Protein AF-A0A7V9TUT4-F1 (afdb_monomer_lite)

Secondary structure (DSSP, 8-state):
-----HHHHHHHHHHH---GGG--S------------------HHHHHHHHHHHHHTTS-HHHHHHHHHHHHTSPP-HHHHHHHHHHHHHHHHHHHHHHHH--

Sequence (103 aa):
MAKKTQAELADYYNETQDLSRFGEENAVPVTVKRSVTLSVRFSDEEIAELRARSEEAGVKVTSFIRAAALEATSPVDRVALGELARDLEQRAHLVTEFVTRGA

Radius of gyration: 31.72 Å; chains: 1; bounding box: 76×35×84 Å

Foldseek 3Di:
DDDDDPVSVVVVCVVPDDCVVVPPPDDDDDPDDPDDDDDDDDDPVRVVVLCVVCVVVVHDSVVSVVVVVVVVPDDPPVVVVVVVVVVVVVVVVVVVVVVVVVD

Structure (mmCIF, N/CA/C/O backbone):
data_AF-A0A7V9TUT4-F1
#
_entry.id   AF-A0A7V9TUT4-F1
#
loop_
_atom_site.group_PDB
_atom_site.id
_atom_site.type_symbol
_atom_site.label_atom_id
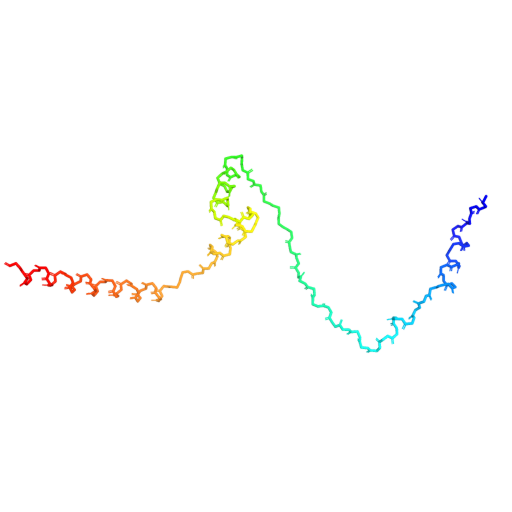_atom_site.label_alt_id
_atom_site.label_comp_id
_atom_site.label_asym_id
_atom_site.label_entity_id
_atom_site.label_seq_id
_atom_site.pdbx_PDB_ins_code
_atom_site.Cartn_x
_atom_site.Cartn_y
_atom_site.Cartn_z
_atom_site.occupancy
_atom_site.B_iso_or_equiv
_atom_site.auth_seq_id
_atom_site.auth_comp_id
_atom_site.auth_asym_id
_atom_site.auth_atom_id
_atom_site.pdbx_PDB_model_num
ATOM 1 N N . MET A 1 1 ? 45.503 -7.743 -35.236 1.00 50.19 1 MET A N 1
ATOM 2 C CA . MET A 1 1 ? 44.108 -8.126 -35.542 1.00 50.19 1 MET A CA 1
ATOM 3 C C . MET A 1 1 ? 43.467 -6.953 -36.265 1.00 50.19 1 MET A C 1
ATOM 5 O O . MET A 1 1 ? 43.381 -5.888 -35.667 1.00 50.19 1 MET A O 1
ATOM 9 N N . ALA A 1 2 ? 43.148 -7.084 -37.554 1.00 57.56 2 ALA A N 1
ATOM 10 C CA . ALA A 1 2 ? 42.537 -5.992 -38.314 1.00 57.56 2 ALA A CA 1
ATOM 11 C C . ALA A 1 2 ? 41.107 -5.745 -37.803 1.00 57.56 2 ALA A C 1
ATOM 13 O O . ALA A 1 2 ? 40.333 -6.688 -37.644 1.00 57.56 2 ALA A O 1
ATOM 14 N N . LYS A 1 3 ? 40.781 -4.490 -37.482 1.00 69.25 3 LYS A N 1
ATOM 15 C CA . LYS A 1 3 ? 39.455 -4.086 -37.005 1.00 69.25 3 LYS A CA 1
ATOM 16 C C . LYS A 1 3 ? 38.536 -4.010 -38.226 1.00 69.25 3 LYS A C 1
ATOM 18 O O . LYS A 1 3 ? 38.774 -3.167 -39.085 1.00 69.25 3 LYS A O 1
ATOM 23 N N . LYS A 1 4 ? 37.542 -4.902 -38.317 1.00 74.31 4 LYS A N 1
ATOM 24 C CA . LYS A 1 4 ? 36.530 -4.864 -39.385 1.00 74.31 4 LYS A CA 1
ATOM 25 C C . LYS A 1 4 ? 35.872 -3.484 -39.414 1.00 74.31 4 LYS A C 1
ATOM 27 O O . LYS A 1 4 ? 35.570 -2.915 -38.360 1.00 74.31 4 LYS A O 1
ATOM 32 N N . THR A 1 5 ? 35.676 -2.947 -40.608 1.00 83.62 5 THR A N 1
ATOM 33 C CA . THR A 1 5 ? 34.900 -1.726 -40.818 1.00 83.62 5 THR A CA 1
ATOM 34 C C . THR A 1 5 ? 33.431 -1.972 -40.471 1.00 83.62 5 THR A C 1
ATOM 36 O O . THR A 1 5 ? 32.971 -3.110 -40.399 1.00 83.62 5 THR A O 1
ATOM 39 N N . GLN A 1 6 ? 32.672 -0.905 -40.226 1.00 76.25 6 GLN A N 1
ATOM 40 C CA . GLN A 1 6 ? 31.261 -1.025 -39.851 1.00 76.25 6 GLN A CA 1
ATOM 41 C C . GLN A 1 6 ? 30.411 -1.689 -40.949 1.00 76.25 6 GLN A C 1
ATOM 43 O O . GLN A 1 6 ? 29.469 -2.406 -40.623 1.00 76.25 6 GLN A O 1
ATOM 48 N N . ALA A 1 7 ? 30.782 -1.501 -42.220 1.00 79.75 7 ALA A N 1
ATOM 49 C CA . ALA A 1 7 ? 30.153 -2.167 -43.359 1.00 79.75 7 ALA A CA 1
ATOM 50 C C . ALA A 1 7 ? 30.414 -3.682 -43.338 1.00 79.75 7 ALA A C 1
ATOM 52 O O . ALA A 1 7 ? 29.473 -4.465 -43.302 1.00 79.75 7 ALA A O 1
ATOM 53 N N . GLU A 1 8 ? 31.678 -4.094 -43.201 1.00 80.56 8 GLU A N 1
ATOM 54 C CA . GLU A 1 8 ? 32.052 -5.515 -43.106 1.00 80.56 8 GLU A CA 1
ATOM 55 C C . GLU A 1 8 ? 31.469 -6.205 -41.860 1.00 80.56 8 GLU A C 1
ATOM 57 O O . GLU A 1 8 ? 31.294 -7.424 -41.831 1.00 80.56 8 GLU A O 1
ATOM 62 N N . LEU A 1 9 ? 31.197 -5.440 -40.798 1.00 81.94 9 LEU A N 1
ATOM 63 C CA . LEU A 1 9 ? 30.516 -5.945 -39.611 1.00 81.94 9 LEU A CA 1
ATOM 64 C C . LEU A 1 9 ? 29.028 -6.190 -39.891 1.00 81.94 9 LEU A C 1
ATOM 66 O O . LEU A 1 9 ? 28.508 -7.224 -39.485 1.00 81.94 9 LEU A O 1
ATOM 70 N N . ALA A 1 10 ? 28.361 -5.257 -40.576 1.00 80.75 10 ALA A N 1
ATOM 71 C CA . ALA A 1 10 ? 26.953 -5.380 -40.941 1.00 80.75 10 ALA A CA 1
ATOM 72 C C . ALA A 1 10 ? 26.717 -6.570 -41.882 1.00 80.75 10 ALA A C 1
ATOM 74 O O . ALA A 1 10 ? 25.806 -7.359 -41.639 1.00 80.75 10 ALA A O 1
ATOM 75 N 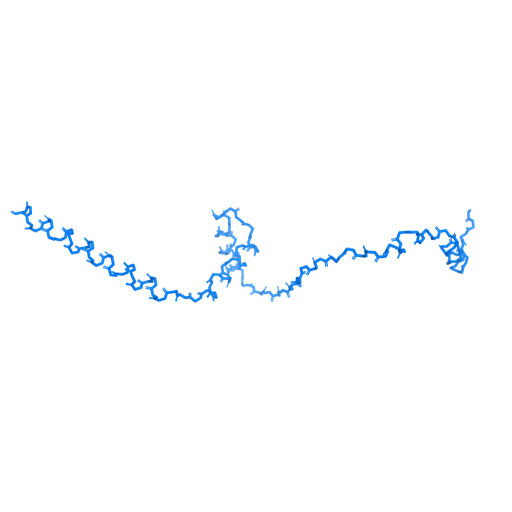N . ASP A 1 11 ? 27.585 -6.752 -42.879 1.00 84.38 11 ASP A N 1
ATOM 76 C CA . ASP A 1 11 ? 27.509 -7.882 -43.811 1.00 84.38 11 ASP A CA 1
ATOM 77 C C . ASP A 1 11 ? 27.688 -9.219 -43.081 1.00 84.38 11 ASP A C 1
ATOM 79 O O . ASP A 1 11 ? 26.873 -10.126 -43.231 1.00 84.38 11 ASP A O 1
ATOM 83 N N . TYR A 1 12 ? 28.672 -9.307 -42.179 1.00 82.12 12 TYR A N 1
ATOM 84 C CA . TYR A 1 12 ? 28.875 -10.497 -41.348 1.00 82.12 12 TYR A CA 1
ATOM 85 C C . TYR A 1 12 ? 27.662 -10.820 -40.459 1.00 82.12 12 TYR A C 1
ATOM 87 O O . TYR A 1 12 ? 27.315 -11.989 -40.288 1.00 82.12 12 TYR A O 1
ATOM 95 N N . TYR A 1 13 ? 27.011 -9.805 -39.881 1.00 79.44 13 TYR A N 1
ATOM 96 C CA . TYR A 1 13 ? 25.792 -10.016 -39.098 1.00 79.44 13 TYR A CA 1
ATOM 97 C C . TYR A 1 13 ? 24.650 -10.538 -39.968 1.00 79.44 13 TYR A C 1
ATOM 99 O O . TYR A 1 13 ? 23.995 -11.488 -39.560 1.00 79.44 13 TYR A O 1
ATOM 107 N N . ASN A 1 14 ? 24.450 -9.987 -41.165 1.00 80.06 14 ASN A N 1
ATOM 108 C CA . ASN A 1 14 ? 23.402 -10.446 -42.076 1.00 80.06 14 ASN A CA 1
ATOM 109 C C . ASN A 1 14 ? 23.626 -11.893 -42.546 1.00 80.06 14 ASN A C 1
ATOM 111 O O . ASN A 1 14 ? 22.673 -12.661 -42.632 1.00 80.06 14 ASN A O 1
ATOM 115 N N . GLU A 1 15 ? 24.875 -12.284 -42.815 1.00 80.88 15 GLU A N 1
ATOM 116 C CA . GLU A 1 15 ? 25.224 -13.643 -43.257 1.00 80.88 15 GLU A CA 1
ATOM 117 C C . GLU A 1 15 ? 25.082 -14.698 -42.151 1.00 80.88 15 GLU A C 1
ATOM 119 O O . GLU A 1 15 ? 24.788 -15.859 -42.431 1.00 80.88 15 GLU A O 1
ATOM 124 N N . THR A 1 16 ? 25.305 -14.312 -40.893 1.00 79.00 16 THR A N 1
ATOM 125 C CA . THR A 1 16 ? 25.306 -15.238 -39.745 1.00 79.00 16 THR A CA 1
ATOM 126 C C . THR A 1 16 ? 24.035 -15.179 -38.904 1.00 79.00 16 THR A C 1
ATOM 128 O O . THR A 1 16 ? 23.924 -15.903 -37.910 1.00 79.00 16 THR A O 1
ATOM 131 N N . GLN A 1 17 ? 23.068 -14.338 -39.273 1.00 72.25 17 GLN A N 1
ATOM 132 C CA . GLN A 1 17 ? 21.828 -14.216 -38.524 1.00 72.25 17 GLN A CA 1
ATOM 133 C C . GLN A 1 17 ? 20.933 -15.435 -38.758 1.00 72.25 17 GLN A C 1
ATOM 135 O O . GLN A 1 17 ? 20.342 -15.618 -39.821 1.00 72.25 17 GLN A O 1
ATOM 140 N N . ASP A 1 18 ? 20.784 -16.249 -37.717 1.00 74.81 18 ASP A N 1
ATOM 141 C CA . ASP A 1 18 ? 19.803 -17.325 -37.687 1.00 74.81 18 ASP A CA 1
ATOM 142 C C . ASP A 1 18 ? 18.394 -16.754 -37.453 1.00 74.81 18 ASP A C 1
ATOM 144 O O . ASP A 1 18 ? 18.019 -16.368 -36.342 1.00 74.81 18 ASP A O 1
ATOM 148 N N . LEU A 1 19 ? 17.614 -16.681 -38.532 1.00 70.19 19 LEU A N 1
ATOM 149 C CA . LEU A 1 19 ? 16.224 -16.219 -38.530 1.00 70.19 19 LEU A CA 1
ATOM 150 C C . LEU A 1 19 ? 15.208 -17.360 -38.362 1.00 70.19 19 LEU A C 1
ATOM 152 O O . LEU A 1 19 ? 14.004 -17.104 -38.375 1.00 70.19 19 LEU A O 1
ATOM 156 N N . SER A 1 20 ? 15.656 -18.607 -38.176 1.00 69.62 20 SER A N 1
ATOM 157 C CA . SER A 1 20 ? 14.774 -19.783 -38.119 1.00 69.62 20 SER A CA 1
ATOM 158 C C . SER A 1 20 ? 13.718 -19.710 -37.008 1.00 69.62 20 SER A C 1
ATOM 160 O O . SER A 1 20 ? 12.605 -20.193 -37.189 1.00 69.62 20 SER A O 1
ATOM 162 N N . ARG A 1 21 ? 14.018 -19.026 -35.894 1.00 61.78 21 ARG A N 1
ATOM 163 C CA . ARG A 1 21 ? 13.082 -18.789 -34.775 1.00 61.78 21 ARG A CA 1
ATOM 164 C C . ARG A 1 21 ? 12.070 -17.661 -34.990 1.00 61.78 21 ARG A C 1
ATOM 166 O O . ARG A 1 21 ? 11.125 -17.550 -34.219 1.00 61.78 21 ARG A O 1
ATOM 173 N N . PHE A 1 22 ? 12.256 -16.806 -35.994 1.00 62.03 22 PHE A N 1
ATOM 174 C CA . PHE A 1 22 ? 11.332 -15.699 -36.278 1.00 62.03 22 PHE A CA 1
ATOM 175 C C . PHE A 1 22 ? 10.200 -16.092 -37.242 1.00 62.03 22 PHE A C 1
ATOM 177 O O . PHE A 1 22 ? 9.254 -15.326 -37.402 1.00 62.03 22 PHE A O 1
ATOM 184 N N . GLY A 1 23 ? 10.279 -17.274 -37.865 1.00 58.16 23 GLY A N 1
ATOM 185 C CA . GLY A 1 23 ? 9.263 -17.816 -38.775 1.00 58.16 23 GLY A CA 1
ATOM 186 C C . GLY A 1 23 ? 8.190 -18.680 -38.103 1.00 58.16 23 GLY A C 1
ATOM 187 O O . GLY A 1 23 ? 7.443 -19.359 -38.801 1.00 58.16 23 GLY A O 1
ATOM 188 N N . GLU A 1 24 ? 8.120 -18.710 -36.769 1.00 64.06 24 GLU A N 1
ATOM 189 C CA . GLU A 1 24 ? 7.088 -19.470 -36.061 1.00 64.06 24 GLU A CA 1
ATOM 190 C C . GLU A 1 24 ? 5.706 -18.833 -36.311 1.00 64.06 24 GLU A C 1
ATOM 192 O O . GLU A 1 24 ? 5.406 -17.749 -35.815 1.00 64.06 24 GLU A O 1
ATOM 197 N N . GLU A 1 25 ? 4.843 -19.522 -37.070 1.00 64.94 25 GLU A N 1
ATOM 198 C CA . GLU A 1 25 ? 3.480 -19.085 -37.445 1.00 64.94 25 GLU A CA 1
ATOM 199 C C . GLU A 1 25 ? 2.543 -18.841 -36.242 1.00 64.94 25 GLU A C 1
ATOM 201 O O . GLU A 1 25 ? 1.442 -18.318 -36.398 1.00 64.94 25 GLU A O 1
ATOM 206 N N . ASN A 1 26 ? 2.979 -19.184 -35.027 1.00 63.88 26 ASN A N 1
ATOM 207 C CA . ASN A 1 26 ? 2.206 -19.086 -33.794 1.00 63.88 26 ASN A CA 1
ATOM 208 C C . ASN A 1 26 ? 2.982 -18.303 -32.728 1.00 63.88 26 ASN A C 1
ATOM 210 O O . ASN A 1 26 ? 3.438 -18.864 -31.731 1.00 63.88 26 ASN A O 1
ATOM 214 N N . ALA A 1 27 ? 3.124 -16.991 -32.922 1.00 65.38 27 ALA A N 1
ATOM 215 C CA . ALA A 1 27 ? 3.636 -16.115 -31.875 1.00 65.38 27 ALA A CA 1
ATOM 216 C C . ALA A 1 27 ? 2.737 -16.216 -30.629 1.00 65.38 27 ALA A C 1
ATOM 218 O O . ALA A 1 27 ? 1.559 -15.852 -30.661 1.00 65.38 27 ALA A O 1
ATOM 219 N N . VAL A 1 28 ? 3.283 -16.715 -29.517 1.00 76.06 28 VAL A N 1
ATOM 220 C CA . VAL A 1 28 ? 2.546 -16.781 -28.251 1.00 76.06 28 VAL A CA 1
ATOM 221 C C . VAL A 1 28 ? 2.343 -15.350 -27.737 1.00 76.06 28 VAL A C 1
ATOM 223 O O . VAL A 1 28 ? 3.331 -14.632 -27.547 1.00 76.06 28 VAL A O 1
ATOM 226 N N . PRO A 1 29 ? 1.099 -14.895 -27.497 1.00 70.38 29 PRO A N 1
ATOM 227 C CA . PRO A 1 29 ? 0.859 -13.548 -27.006 1.00 70.38 29 PRO A CA 1
ATOM 228 C C . PRO A 1 29 ? 1.469 -13.383 -25.612 1.00 70.38 29 PRO A C 1
ATOM 230 O O . PRO A 1 29 ? 1.086 -14.053 -24.653 1.00 70.38 29 PRO A O 1
ATOM 233 N N . VAL A 1 30 ? 2.424 -12.462 -25.494 1.00 74.38 30 VAL A N 1
ATOM 234 C CA . VAL A 1 30 ? 3.024 -12.108 -24.209 1.00 74.38 30 VAL A CA 1
ATOM 235 C C . VAL A 1 30 ? 2.120 -11.089 -23.524 1.00 74.38 30 VAL A C 1
ATOM 237 O O . VAL A 1 30 ? 1.999 -9.945 -23.966 1.00 74.38 30 VAL A O 1
ATOM 240 N N . THR A 1 31 ? 1.490 -11.484 -22.419 1.00 73.69 31 THR A N 1
ATOM 241 C CA . THR A 1 31 ? 0.744 -10.551 -21.570 1.00 73.69 31 THR A CA 1
ATOM 242 C C . THR A 1 31 ? 1.718 -9.592 -20.897 1.00 73.69 31 THR A C 1
ATOM 244 O O . THR A 1 31 ? 2.339 -9.908 -19.880 1.00 73.69 31 THR A O 1
ATOM 247 N N . VAL A 1 32 ? 1.847 -8.391 -21.452 1.00 70.56 32 VAL A N 1
ATOM 248 C CA . VAL A 1 32 ? 2.621 -7.316 -20.832 1.00 70.56 32 VAL A CA 1
ATOM 249 C C . VAL A 1 32 ? 1.801 -6.672 -19.715 1.00 70.56 32 VAL A C 1
ATOM 251 O O . VAL A 1 32 ? 0.734 -6.100 -19.939 1.00 70.56 32 VAL A O 1
ATOM 254 N N . LYS A 1 33 ? 2.292 -6.749 -18.473 1.00 75.38 33 LYS A N 1
ATOM 255 C CA . LYS A 1 33 ? 1.739 -5.941 -17.379 1.00 75.38 33 LYS A CA 1
ATOM 256 C C . LYS A 1 33 ? 2.079 -4.480 -17.664 1.00 75.38 33 LYS A C 1
ATOM 258 O O . LYS A 1 33 ? 3.255 -4.134 -17.738 1.00 75.38 33 LYS A O 1
ATOM 263 N N . ARG A 1 34 ? 1.066 -3.621 -17.811 1.00 78.50 34 ARG A N 1
ATOM 264 C CA . ARG A 1 34 ? 1.272 -2.170 -17.935 1.00 78.50 34 ARG A CA 1
ATOM 265 C C . ARG A 1 34 ? 1.807 -1.631 -16.608 1.00 78.50 34 ARG A C 1
ATOM 267 O O . ARG A 1 34 ? 1.044 -1.392 -15.678 1.00 78.50 34 ARG A O 1
ATOM 274 N N . SER A 1 35 ? 3.122 -1.491 -16.504 1.00 80.69 35 SER A N 1
ATOM 275 C CA . SER A 1 35 ? 3.770 -0.853 -15.362 1.00 80.69 35 SER A CA 1
ATOM 276 C C . SER A 1 35 ? 3.658 0.663 -15.491 1.00 80.69 35 SER A C 1
ATOM 278 O O . SER A 1 35 ? 4.063 1.224 -16.507 1.00 80.69 35 SER A O 1
ATOM 280 N N . VAL A 1 36 ? 3.136 1.320 -14.457 1.00 86.94 36 VAL A N 1
ATOM 281 C CA . VAL A 1 36 ? 3.116 2.783 -14.347 1.00 86.94 36 VAL A CA 1
ATOM 282 C C . VAL A 1 36 ? 4.132 3.196 -13.292 1.00 86.94 36 VAL A C 1
ATOM 284 O O . VAL A 1 36 ? 4.141 2.644 -12.191 1.00 86.94 36 VAL A O 1
ATOM 287 N N . THR A 1 37 ? 4.977 4.169 -13.624 1.00 90.75 37 THR A N 1
ATOM 288 C CA . THR A 1 37 ? 5.912 4.781 -12.677 1.00 90.75 37 THR A CA 1
ATOM 289 C C . THR A 1 37 ? 5.299 6.066 -12.139 1.00 90.75 37 THR A C 1
ATOM 291 O O . THR A 1 37 ? 4.943 6.952 -12.910 1.00 90.75 37 THR A O 1
ATOM 294 N N . LEU A 1 38 ? 5.190 6.168 -10.815 1.00 88.56 38 LEU A N 1
ATOM 295 C CA . LEU A 1 38 ? 4.711 7.357 -10.113 1.00 88.56 38 LEU A CA 1
ATOM 296 C C . LEU A 1 38 ? 5.849 7.903 -9.252 1.00 88.56 38 LEU A C 1
ATOM 298 O O . LEU A 1 38 ? 6.460 7.159 -8.485 1.00 88.56 38 LEU A O 1
ATOM 302 N N . SER A 1 39 ? 6.134 9.197 -9.374 1.00 92.88 39 SER A N 1
ATOM 303 C CA . SER A 1 39 ? 7.102 9.882 -8.517 1.00 92.88 39 SER A CA 1
ATOM 304 C C . SER A 1 39 ? 6.362 10.621 -7.411 1.00 92.88 39 SER A C 1
ATOM 306 O O . SER A 1 39 ? 5.614 11.555 -7.685 1.00 92.88 39 SER A O 1
ATOM 308 N N . VAL A 1 40 ? 6.588 10.206 -6.167 1.00 91.44 40 VAL A N 1
ATOM 309 C CA . VAL A 1 40 ? 6.000 10.814 -4.967 1.00 91.44 40 VAL A CA 1
ATOM 310 C C . VAL A 1 40 ? 7.131 11.366 -4.110 1.00 91.44 40 VAL A C 1
ATOM 312 O O . VAL A 1 40 ? 8.168 10.718 -3.960 1.00 91.44 40 VAL A O 1
ATOM 315 N N . ARG A 1 41 ? 6.951 12.580 -3.589 1.00 96.44 41 ARG A N 1
ATOM 316 C CA . ARG A 1 41 ? 7.887 13.208 -2.655 1.00 96.44 41 ARG A CA 1
ATOM 317 C C . ARG A 1 41 ? 7.298 13.128 -1.257 1.00 96.44 41 ARG A C 1
ATOM 319 O O . ARG A 1 41 ? 6.117 13.406 -1.094 1.00 96.44 41 ARG A O 1
ATOM 326 N N . PHE A 1 42 ? 8.143 12.770 -0.304 1.00 96.06 42 PHE A N 1
ATOM 327 C CA . PHE A 1 42 ? 7.835 12.749 1.118 1.00 96.06 42 PHE A CA 1
ATOM 328 C C . PHE A 1 42 ? 8.785 13.709 1.821 1.00 96.06 42 PHE A C 1
ATOM 330 O O . PHE A 1 42 ? 9.922 13.888 1.369 1.00 96.06 42 PHE A O 1
ATOM 337 N N . SER A 1 43 ? 8.329 14.311 2.910 1.00 97.81 43 SER A N 1
ATOM 338 C CA . SER A 1 43 ? 9.224 14.917 3.886 1.00 97.81 43 SER A CA 1
ATOM 339 C C . SER A 1 43 ? 10.053 13.837 4.596 1.00 97.81 43 SER A C 1
ATOM 341 O O . SER A 1 43 ? 9.751 12.639 4.521 1.00 97.81 43 SER A O 1
ATOM 343 N N . ASP A 1 44 ? 11.104 14.258 5.301 1.00 97.81 44 ASP A N 1
ATOM 344 C CA . ASP A 1 44 ? 11.949 13.339 6.074 1.00 97.81 44 ASP A CA 1
ATOM 345 C C . ASP A 1 44 ? 11.168 12.651 7.208 1.00 97.81 44 ASP A C 1
ATOM 347 O O . ASP A 1 44 ? 11.391 11.473 7.493 1.00 97.81 44 ASP A O 1
ATOM 351 N N . GLU A 1 45 ? 10.211 13.358 7.813 1.00 97.75 45 GLU A N 1
ATOM 352 C CA . GLU A 1 45 ? 9.345 12.830 8.873 1.00 97.75 45 GLU A CA 1
ATOM 353 C C . GLU A 1 45 ? 8.369 11.779 8.323 1.00 97.75 45 GLU A C 1
ATOM 355 O O . GLU A 1 45 ? 8.265 10.677 8.864 1.00 97.75 45 GLU A O 1
ATOM 360 N N . GLU A 1 46 ? 7.719 12.069 7.192 1.00 96.50 46 GLU A N 1
ATOM 361 C CA . GLU A 1 46 ? 6.756 11.162 6.556 1.00 96.50 46 GLU A CA 1
ATOM 362 C C . GLU A 1 46 ? 7.412 9.844 6.125 1.00 96.50 46 GLU A C 1
ATOM 364 O O . GLU A 1 46 ? 6.869 8.759 6.352 1.00 96.50 46 GLU A O 1
ATOM 369 N N . ILE A 1 47 ? 8.602 9.902 5.514 1.00 96.19 47 ILE A N 1
ATOM 370 C CA . ILE A 1 47 ? 9.289 8.681 5.076 1.00 96.19 47 ILE A CA 1
ATOM 371 C C . ILE A 1 47 ? 9.820 7.864 6.259 1.00 96.19 47 ILE A C 1
ATOM 373 O O . ILE A 1 47 ? 9.894 6.636 6.157 1.00 96.19 47 ILE A O 1
ATOM 377 N N . ALA A 1 48 ? 10.177 8.508 7.375 1.00 97.38 48 ALA A N 1
ATOM 378 C CA . ALA A 1 48 ? 10.585 7.817 8.593 1.00 97.38 48 ALA A CA 1
ATOM 379 C C . ALA A 1 48 ? 9.413 7.032 9.200 1.00 97.38 48 ALA A C 1
ATOM 381 O O . ALA A 1 48 ? 9.566 5.842 9.484 1.00 97.38 48 ALA A O 1
ATOM 382 N N . GLU A 1 49 ? 8.235 7.653 9.304 1.00 97.00 49 GLU A N 1
ATOM 383 C CA . GLU A 1 49 ? 7.021 6.979 9.776 1.00 97.00 49 GLU A CA 1
ATOM 384 C C . GLU A 1 49 ? 6.653 5.793 8.872 1.00 97.00 49 GLU A C 1
ATOM 386 O O . GLU A 1 49 ? 6.440 4.676 9.348 1.00 97.00 49 GLU A O 1
ATOM 391 N N . LEU A 1 50 ? 6.642 6.001 7.550 1.00 96.31 50 LEU A N 1
ATOM 392 C CA . LEU A 1 50 ? 6.311 4.949 6.586 1.00 96.31 50 LEU A CA 1
ATOM 393 C C . LEU A 1 50 ? 7.276 3.764 6.666 1.00 96.31 50 LEU A C 1
ATOM 395 O O . LEU A 1 50 ? 6.846 2.616 6.536 1.00 96.31 50 LEU A O 1
ATOM 399 N N . ARG A 1 51 ? 8.570 4.017 6.890 1.00 96.81 51 ARG A N 1
ATOM 400 C CA . ARG A 1 51 ? 9.566 2.955 7.075 1.00 96.81 51 ARG A CA 1
ATOM 401 C C . ARG A 1 51 ? 9.287 2.151 8.335 1.00 96.81 51 ARG A C 1
ATOM 403 O O . ARG A 1 51 ? 9.183 0.934 8.216 1.00 96.81 51 ARG A O 1
ATOM 410 N N . ALA A 1 52 ? 9.094 2.817 9.472 1.00 97.62 52 ALA A N 1
ATOM 411 C CA . ALA A 1 52 ? 8.812 2.156 10.745 1.00 97.62 52 ALA A CA 1
ATOM 412 C C . ALA A 1 52 ? 7.567 1.259 10.655 1.00 97.62 52 ALA A C 1
ATOM 414 O O . ALA A 1 52 ? 7.616 0.081 10.997 1.00 97.62 52 ALA A O 1
ATOM 415 N N . ARG A 1 53 ? 6.476 1.777 10.081 1.00 96.69 53 ARG A N 1
ATOM 416 C CA . ARG A 1 53 ? 5.229 1.016 9.896 1.00 96.69 53 ARG A CA 1
ATOM 417 C C . ARG A 1 53 ? 5.386 -0.148 8.921 1.00 96.69 53 ARG A C 1
ATOM 419 O O . ARG A 1 53 ? 4.816 -1.215 9.129 1.00 96.69 53 ARG A O 1
ATOM 426 N N . SER A 1 54 ? 6.160 0.038 7.851 1.00 97.00 54 SER A N 1
ATOM 427 C CA . SER A 1 54 ? 6.433 -1.047 6.903 1.00 97.00 54 SER A CA 1
ATOM 428 C C . SER A 1 54 ? 7.297 -2.153 7.514 1.00 97.00 54 SER A C 1
ATOM 430 O O . SER A 1 54 ? 7.074 -3.327 7.225 1.00 97.00 54 SER A O 1
ATOM 432 N N . GLU A 1 55 ? 8.239 -1.783 8.385 1.00 97.00 55 GLU A N 1
ATOM 433 C CA . GLU A 1 55 ? 9.106 -2.708 9.112 1.00 97.00 55 GLU A CA 1
ATOM 434 C C . GLU A 1 55 ? 8.315 -3.524 10.137 1.00 97.00 55 GLU A C 1
ATOM 436 O O . GLU A 1 55 ? 8.431 -4.747 10.146 1.00 97.00 55 GLU A O 1
ATOM 441 N N . GLU A 1 56 ? 7.438 -2.879 10.910 1.00 96.94 56 GLU A N 1
ATOM 442 C CA . GLU A 1 56 ? 6.510 -3.551 11.828 1.00 96.94 56 GLU A CA 1
ATOM 443 C C . GLU A 1 56 ? 5.616 -4.565 11.095 1.00 96.94 56 GLU A C 1
ATOM 445 O O . GLU A 1 56 ? 5.419 -5.687 11.556 1.00 96.94 56 GLU A O 1
ATOM 450 N N . ALA A 1 57 ? 5.133 -4.203 9.904 1.00 94.12 57 ALA A N 1
ATOM 451 C CA . ALA A 1 57 ? 4.343 -5.085 9.050 1.00 94.12 57 ALA A CA 1
ATOM 452 C C . ALA A 1 57 ? 5.177 -6.145 8.293 1.00 94.12 57 ALA A C 1
ATOM 454 O O . ALA A 1 57 ? 4.610 -6.969 7.573 1.00 94.12 57 ALA A O 1
ATOM 455 N N . GLY A 1 58 ? 6.511 -6.127 8.403 1.00 97.00 58 GLY A N 1
ATOM 456 C CA . GLY A 1 58 ? 7.411 -7.076 7.739 1.00 97.00 58 GLY A CA 1
ATOM 457 C C . GLY A 1 58 ? 7.440 -6.967 6.208 1.00 97.00 58 GLY A C 1
ATOM 458 O O . GLY A 1 58 ? 7.769 -7.936 5.520 1.00 97.00 58 GLY A O 1
ATOM 459 N N . VAL A 1 59 ? 7.083 -5.810 5.643 1.00 96.94 59 VAL A N 1
ATOM 460 C CA . VAL A 1 59 ? 6.989 -5.593 4.191 1.00 96.94 59 VAL A CA 1
ATOM 461 C C . VAL A 1 59 ? 7.859 -4.429 3.725 1.00 96.94 59 VAL A C 1
ATOM 463 O O . VAL A 1 59 ? 8.190 -3.510 4.464 1.00 96.94 59 VAL A O 1
ATOM 466 N N . LYS A 1 60 ? 8.222 -4.424 2.438 1.00 96.81 60 LYS A N 1
ATOM 467 C CA . LYS A 1 60 ? 8.939 -3.285 1.847 1.00 96.81 60 LYS A CA 1
ATOM 468 C C . LYS A 1 60 ? 8.057 -2.038 1.842 1.00 96.81 60 LYS A C 1
ATOM 470 O O . LYS A 1 60 ? 6.902 -2.113 1.424 1.00 96.81 60 LYS A O 1
ATOM 475 N N . VAL A 1 61 ? 8.651 -0.884 2.149 1.00 95.56 61 VAL A N 1
ATOM 476 C CA . VAL A 1 61 ? 7.962 0.419 2.176 1.00 95.56 61 VAL A CA 1
ATOM 477 C C . VAL A 1 61 ? 7.172 0.718 0.894 1.00 95.56 61 VAL A C 1
ATOM 479 O O . VAL A 1 61 ? 6.054 1.211 0.953 1.00 95.56 61 VAL A O 1
ATOM 482 N N . THR A 1 62 ? 7.682 0.345 -0.283 1.00 93.94 62 THR A N 1
ATOM 483 C CA . THR A 1 62 ? 6.982 0.566 -1.560 1.00 93.94 62 THR A CA 1
ATOM 484 C C . THR A 1 62 ? 5.743 -0.314 -1.720 1.00 93.94 62 THR A C 1
ATOM 486 O O . THR A 1 62 ? 4.718 0.149 -2.220 1.00 93.94 62 THR A O 1
ATOM 489 N N . SER A 1 63 ? 5.809 -1.572 -1.277 1.00 94.44 63 SER A N 1
ATOM 490 C CA . SER A 1 63 ? 4.652 -2.473 -1.248 1.00 94.44 63 SER A CA 1
ATOM 491 C C . SER A 1 63 ? 3.620 -2.007 -0.227 1.00 94.44 63 SER A C 1
ATOM 493 O O . SER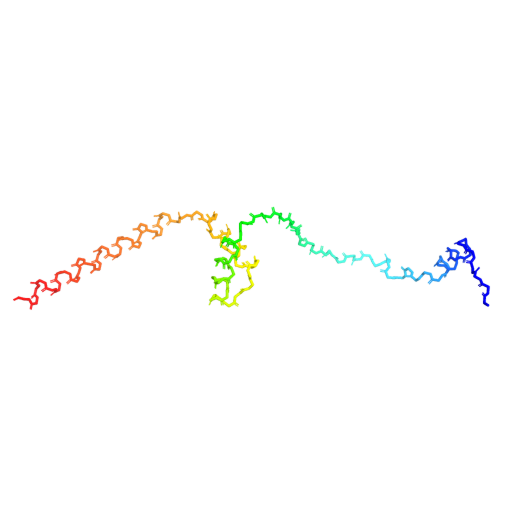 A 1 63 ? 2.428 -2.053 -0.522 1.00 94.44 63 SER A O 1
ATOM 495 N N . PHE A 1 64 ? 4.083 -1.523 0.928 1.00 95.38 64 PHE A N 1
ATOM 496 C CA . PHE A 1 64 ? 3.244 -0.956 1.978 1.00 95.38 64 PHE A CA 1
ATOM 497 C C . PHE A 1 64 ? 2.469 0.269 1.478 1.00 95.38 64 PHE A C 1
ATOM 499 O O . PHE A 1 64 ? 1.243 0.273 1.524 1.00 95.38 64 PHE A O 1
ATOM 506 N N . ILE A 1 65 ? 3.164 1.254 0.893 1.00 94.06 65 ILE A N 1
ATOM 507 C CA . ILE A 1 65 ? 2.546 2.457 0.309 1.00 94.06 65 ILE A CA 1
ATOM 508 C C . ILE A 1 65 ? 1.515 2.074 -0.757 1.00 94.06 65 ILE A C 1
ATOM 510 O O . ILE A 1 65 ? 0.408 2.607 -0.768 1.00 94.06 65 ILE A O 1
ATOM 514 N N . ARG A 1 66 ? 1.850 1.127 -1.645 1.00 92.62 66 ARG A N 1
ATOM 515 C CA . ARG A 1 66 ? 0.921 0.668 -2.686 1.00 92.62 66 ARG A CA 1
ATOM 516 C C . ARG A 1 66 ? -0.341 0.049 -2.086 1.00 92.62 66 ARG A C 1
ATOM 518 O O . ARG A 1 66 ? -1.430 0.346 -2.562 1.00 92.62 66 ARG A O 1
ATOM 525 N N . ALA A 1 67 ? -0.197 -0.826 -1.092 1.00 92.19 67 ALA A N 1
ATOM 526 C CA . ALA A 1 67 ? -1.330 -1.483 -0.445 1.00 92.19 67 ALA A CA 1
ATOM 527 C C . ALA A 1 67 ? -2.230 -0.462 0.261 1.00 92.19 67 ALA A C 1
ATOM 529 O O . ALA A 1 67 ? -3.424 -0.424 -0.017 1.00 92.19 67 ALA A O 1
ATOM 530 N N . ALA A 1 68 ? -1.640 0.427 1.063 1.00 90.31 68 ALA A N 1
ATOM 531 C CA . ALA A 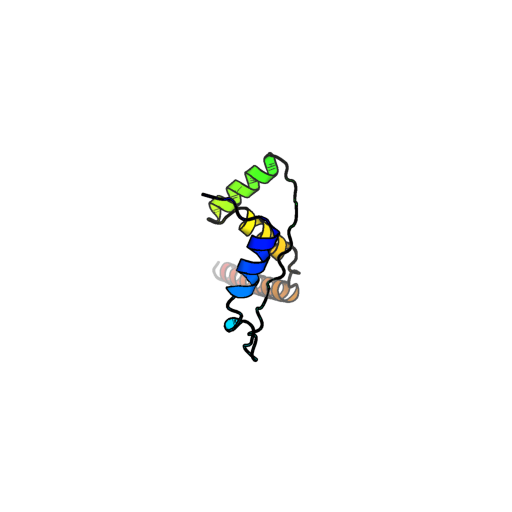1 68 ? -2.367 1.477 1.767 1.00 90.31 68 ALA A CA 1
ATOM 532 C C . ALA A 1 68 ? -3.114 2.419 0.804 1.00 90.31 68 ALA A C 1
ATOM 534 O O . ALA A 1 68 ? -4.263 2.770 1.048 1.00 90.31 68 ALA A O 1
ATOM 535 N N . ALA A 1 69 ? -2.502 2.791 -0.325 1.00 90.50 69 ALA A N 1
ATOM 536 C CA . ALA A 1 69 ? -3.155 3.628 -1.332 1.00 90.50 69 ALA A CA 1
ATOM 537 C C . ALA A 1 69 ? -4.349 2.927 -2.009 1.00 90.50 69 ALA A C 1
ATOM 539 O O . ALA A 1 69 ? -5.369 3.556 -2.289 1.00 90.50 69 ALA A O 1
ATOM 540 N N . LEU A 1 70 ? -4.245 1.621 -2.269 1.00 89.25 70 LEU A N 1
ATOM 541 C CA . LEU A 1 70 ? -5.349 0.833 -2.829 1.00 89.25 70 LEU A CA 1
ATOM 542 C C . LEU A 1 70 ? -6.482 0.636 -1.813 1.00 89.25 70 LEU A C 1
ATOM 544 O O . LEU A 1 70 ? -7.654 0.716 -2.167 1.00 89.25 70 LEU A O 1
ATOM 548 N N . GLU A 1 71 ? -6.148 0.433 -0.544 1.00 86.75 71 GLU A N 1
ATOM 549 C CA . GLU A 1 71 ? -7.137 0.328 0.527 1.00 86.75 71 GLU A CA 1
ATOM 550 C C . GLU A 1 71 ? -7.872 1.655 0.745 1.00 86.75 71 GLU A C 1
ATOM 552 O O . GLU A 1 71 ? -9.097 1.677 0.772 1.00 86.75 71 GLU A O 1
ATOM 557 N N . ALA A 1 72 ? -7.154 2.781 0.777 1.00 82.12 72 ALA A N 1
ATOM 558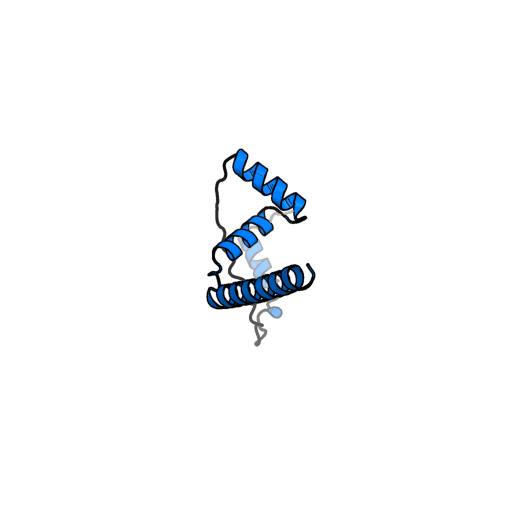 C CA . ALA A 1 72 ? -7.751 4.108 0.939 1.00 82.12 72 ALA A CA 1
ATOM 559 C C . ALA A 1 72 ? -8.719 4.493 -0.197 1.00 82.12 72 ALA A C 1
ATOM 561 O O . ALA A 1 72 ? -9.592 5.338 -0.009 1.00 82.12 72 ALA A O 1
ATOM 562 N N . THR A 1 73 ? -8.570 3.888 -1.379 1.00 78.25 73 THR A N 1
ATOM 563 C CA . THR A 1 73 ? -9.483 4.091 -2.518 1.00 78.25 73 THR A CA 1
ATOM 564 C C . THR A 1 73 ? -10.650 3.108 -2.538 1.00 78.25 73 THR A C 1
ATOM 566 O O . THR A 1 73 ? -11.563 3.264 -3.351 1.00 78.25 73 THR A O 1
ATOM 569 N N . SER A 1 74 ? -10.660 2.120 -1.642 1.00 75.38 74 SER A N 1
ATOM 570 C CA . SER A 1 74 ? -11.759 1.168 -1.536 1.00 75.38 74 SER A CA 1
ATOM 571 C C . SER A 1 74 ? -12.965 1.854 -0.885 1.00 75.38 74 SER A C 1
ATOM 573 O O . SER A 1 74 ? -12.861 2.350 0.240 1.00 75.38 74 SER A O 1
ATOM 575 N N . PRO A 1 75 ? -14.121 1.929 -1.569 1.00 75.38 75 PRO A N 1
ATOM 576 C CA . PRO A 1 75 ? -15.308 2.527 -0.983 1.00 75.38 75 PRO A CA 1
ATOM 577 C C . PRO A 1 75 ? -15.752 1.695 0.220 1.00 75.38 75 PRO A C 1
ATOM 579 O O . PRO A 1 75 ? -15.864 0.473 0.135 1.00 75.38 75 PRO A O 1
ATOM 582 N N . VAL A 1 76 ? -16.025 2.367 1.339 1.00 78.81 76 VAL A N 1
ATOM 583 C CA . VAL A 1 76 ? -16.584 1.713 2.525 1.00 78.81 76 VAL A CA 1
ATOM 584 C C . VAL A 1 76 ? -17.931 1.099 2.155 1.00 78.81 76 VAL A C 1
ATOM 586 O O . VAL A 1 76 ? -18.851 1.817 1.748 1.00 78.81 76 VAL A O 1
ATOM 589 N N . ASP A 1 77 ? -18.059 -0.215 2.330 1.00 85.00 77 ASP A N 1
ATOM 590 C CA . ASP A 1 77 ? -19.335 -0.904 2.184 1.00 85.00 77 ASP A CA 1
ATOM 591 C C . ASP A 1 77 ? -20.256 -0.528 3.353 1.00 85.00 77 ASP A C 1
ATOM 593 O O . ASP A 1 77 ? -20.202 -1.082 4.453 1.00 85.00 77 ASP A O 1
ATOM 597 N N . ARG A 1 78 ? -21.104 0.473 3.109 1.00 87.94 78 ARG A N 1
ATOM 598 C CA . ARG A 1 78 ? -22.050 0.991 4.102 1.00 87.94 78 ARG A CA 1
ATOM 599 C C . ARG A 1 78 ? -23.127 -0.024 4.474 1.00 87.94 78 ARG A C 1
ATOM 601 O O . ARG A 1 78 ? -23.706 0.103 5.550 1.00 87.94 78 ARG A O 1
ATOM 608 N N . VAL A 1 79 ? -23.413 -0.993 3.604 1.00 89.38 79 VAL A N 1
ATOM 609 C CA . VAL A 1 79 ? -24.416 -2.029 3.870 1.00 89.38 79 VAL A CA 1
ATOM 610 C C . VAL A 1 79 ? -23.843 -3.022 4.868 1.00 89.38 79 VAL A C 1
ATOM 612 O O . VAL A 1 79 ? -24.422 -3.180 5.941 1.00 89.38 79 VAL A O 1
ATOM 615 N N . ALA A 1 80 ? -22.661 -3.575 4.582 1.00 89.12 80 ALA A N 1
ATOM 616 C CA . ALA A 1 80 ? -21.960 -4.472 5.500 1.00 89.12 80 ALA A CA 1
ATOM 617 C C . ALA A 1 80 ? -21.680 -3.800 6.857 1.00 89.12 80 ALA A C 1
ATOM 619 O O . ALA A 1 80 ? -21.876 -4.402 7.914 1.00 89.12 80 ALA A O 1
ATOM 620 N N .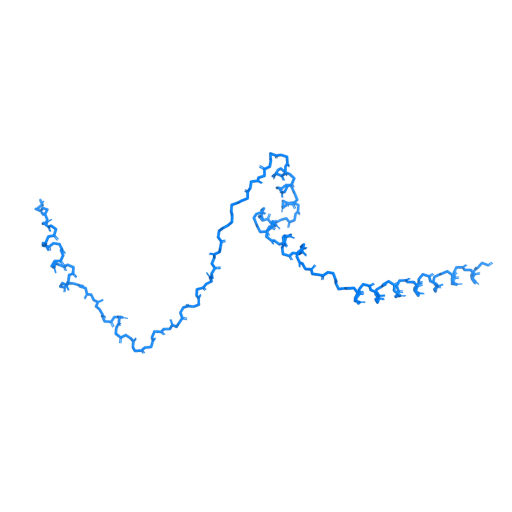 LEU A 1 81 ? -21.297 -2.518 6.850 1.00 90.44 81 LEU A N 1
ATOM 621 C CA . LEU A 1 81 ? -21.107 -1.745 8.080 1.00 90.44 81 LEU A CA 1
ATOM 622 C C . LEU A 1 81 ? -22.411 -1.588 8.877 1.00 90.44 81 LEU A C 1
ATOM 624 O O . LEU A 1 81 ? -22.409 -1.700 10.102 1.00 90.44 81 LEU A O 1
ATOM 628 N N . GLY A 1 82 ? -23.529 -1.339 8.192 1.00 92.69 82 GLY A N 1
ATOM 629 C CA . GLY A 1 82 ? -24.843 -1.232 8.822 1.00 92.69 82 GLY A CA 1
ATOM 630 C C . GLY A 1 82 ? -25.326 -2.556 9.415 1.00 92.69 82 GLY A C 1
ATOM 631 O O . GLY A 1 82 ? -25.942 -2.560 10.477 1.00 92.69 82 GLY A O 1
ATOM 632 N N . GLU A 1 83 ? -25.041 -3.681 8.763 1.00 95.06 83 GLU A N 1
ATOM 633 C CA . GLU A 1 83 ? -25.338 -5.017 9.291 1.00 95.06 83 GLU A CA 1
ATOM 634 C C . GLU A 1 83 ? -24.520 -5.321 10.547 1.00 95.06 83 GLU A C 1
ATOM 636 O O . GLU A 1 83 ? -25.093 -5.714 11.564 1.00 95.06 83 GLU A O 1
ATOM 641 N N . LEU A 1 84 ? -23.213 -5.043 10.518 1.00 93.88 84 LEU A N 1
ATOM 642 C CA . LEU A 1 84 ? -22.333 -5.213 11.675 1.00 93.88 84 LEU A CA 1
ATOM 643 C C . LEU A 1 84 ? -22.779 -4.357 12.868 1.00 93.88 84 LEU A C 1
ATOM 645 O O . LEU A 1 84 ? -22.802 -4.836 14.000 1.00 93.88 84 LEU A O 1
ATOM 649 N N . ALA A 1 85 ? -23.160 -3.100 12.626 1.00 94.06 85 ALA A N 1
ATOM 650 C CA . ALA A 1 85 ? -23.630 -2.205 13.680 1.00 94.06 85 ALA A CA 1
ATOM 651 C C . ALA A 1 85 ? -24.901 -2.734 14.366 1.00 94.06 85 ALA A C 1
ATOM 653 O O . ALA A 1 85 ? -24.991 -2.712 15.593 1.00 94.06 85 ALA A O 1
ATOM 654 N N . ARG A 1 86 ? -25.857 -3.260 13.589 1.00 96.06 86 ARG A N 1
ATOM 655 C CA . ARG A 1 86 ? -27.093 -3.848 14.132 1.00 96.06 86 ARG A CA 1
ATOM 656 C C . ARG A 1 86 ? -26.832 -5.135 14.912 1.00 96.06 86 ARG A C 1
ATOM 658 O O . ARG A 1 86 ? -27.440 -5.335 15.957 1.00 96.06 86 ARG A O 1
ATOM 665 N N . ASP A 1 87 ? -25.937 -5.997 14.433 1.00 95.75 87 ASP A N 1
ATOM 666 C CA . ASP A 1 87 ? -25.540 -7.214 15.159 1.00 95.75 87 ASP A CA 1
ATOM 667 C C . ASP A 1 87 ? -24.879 -6.870 16.504 1.00 95.75 87 ASP A C 1
ATOM 669 O O . ASP A 1 87 ? -25.223 -7.450 17.536 1.00 95.75 87 ASP A O 1
ATOM 673 N N . LEU A 1 88 ? -24.000 -5.863 16.528 1.00 95.00 88 LEU A N 1
ATOM 674 C CA . LEU A 1 88 ? -23.402 -5.364 17.768 1.00 95.00 88 LEU A CA 1
ATOM 675 C C . LEU A 1 88 ? -24.452 -4.813 18.741 1.00 95.00 88 LEU A C 1
ATOM 677 O O . LEU A 1 88 ? -24.391 -5.122 19.931 1.00 95.00 88 LEU A O 1
ATOM 681 N N . GLU A 1 89 ? -25.423 -4.043 18.251 1.00 94.25 89 GLU A N 1
ATOM 682 C CA . GLU A 1 89 ? -26.524 -3.512 19.062 1.00 94.25 89 GLU A CA 1
ATOM 683 C C . GLU A 1 89 ? -27.360 -4.639 19.687 1.00 94.25 89 GLU A C 1
ATOM 685 O O . GLU A 1 89 ? -27.613 -4.633 20.893 1.00 94.25 89 GLU A O 1
ATOM 690 N N . GLN A 1 90 ? -27.716 -5.659 18.901 1.00 93.56 90 GLN A N 1
ATOM 691 C CA . GLN A 1 90 ? -28.461 -6.821 19.390 1.00 93.56 90 GLN A CA 1
ATOM 692 C C . GLN A 1 90 ? -27.683 -7.586 20.464 1.00 93.56 90 GLN A C 1
ATOM 694 O O . GLN A 1 90 ? -28.234 -7.919 21.513 1.00 93.56 90 GLN A O 1
ATOM 699 N N . ARG A 1 91 ? -26.386 -7.831 20.251 1.00 93.56 91 ARG A N 1
ATOM 700 C CA . ARG A 1 91 ? -25.538 -8.516 21.240 1.00 93.56 91 ARG A CA 1
ATOM 701 C C . ARG A 1 91 ? -25.381 -7.701 22.518 1.00 93.56 91 ARG A C 1
ATOM 703 O O . ARG A 1 91 ? -25.463 -8.268 23.605 1.00 93.56 91 ARG A O 1
ATOM 710 N N . ALA A 1 92 ? -25.194 -6.388 22.407 1.00 92.56 92 ALA A N 1
ATOM 711 C CA . ALA A 1 92 ? -25.114 -5.499 23.562 1.00 92.56 92 ALA A CA 1
ATOM 712 C C . ALA A 1 92 ? -26.424 -5.498 24.367 1.00 92.56 92 ALA A C 1
ATOM 714 O O . ALA A 1 92 ? -26.391 -5.529 25.600 1.00 92.56 92 ALA A O 1
ATOM 715 N N . HIS A 1 93 ? -27.571 -5.535 23.684 1.00 90.44 93 HIS A N 1
ATOM 716 C CA . HIS A 1 93 ? -28.877 -5.646 24.326 1.00 90.44 93 HIS A CA 1
ATOM 717 C C . HIS A 1 93 ? -29.018 -6.965 25.100 1.00 90.44 93 HIS A C 1
ATOM 719 O O . HIS A 1 93 ? -29.345 -6.941 26.284 1.00 90.44 93 HIS A O 1
ATOM 725 N N . LEU A 1 94 ? -28.660 -8.098 24.487 1.00 89.81 94 LEU A N 1
ATOM 726 C CA . LEU A 1 94 ? -28.696 -9.418 25.134 1.00 89.81 94 LEU A CA 1
ATOM 727 C C . LEU A 1 94 ? -27.787 -9.503 26.368 1.00 89.81 94 LEU A C 1
ATOM 729 O O . LEU A 1 94 ? -28.183 -10.054 27.395 1.00 89.81 94 LEU A O 1
ATOM 733 N N . VAL A 1 95 ? -26.576 -8.944 26.294 1.00 91.81 95 VAL A N 1
ATOM 734 C CA . VAL A 1 95 ? -25.658 -8.879 27.443 1.00 91.81 95 VAL A CA 1
ATOM 735 C C . VAL A 1 95 ? -26.261 -8.038 28.566 1.00 91.81 95 VAL A C 1
ATOM 737 O O . VAL A 1 95 ? -26.197 -8.426 29.731 1.00 91.81 95 VAL A O 1
ATOM 740 N N . THR A 1 96 ? -26.885 -6.912 28.227 1.00 90.94 96 THR A N 1
ATOM 741 C CA . THR A 1 96 ? -27.531 -6.032 29.208 1.00 90.94 96 THR A CA 1
ATOM 742 C C . THR A 1 96 ? -28.709 -6.726 29.893 1.00 90.94 96 THR A C 1
ATOM 744 O O . THR A 1 96 ? -28.814 -6.686 31.120 1.00 90.94 96 THR A O 1
ATOM 747 N N . GLU A 1 97 ? -29.564 -7.420 29.137 1.00 88.31 97 GLU A N 1
ATOM 748 C CA . GLU A 1 97 ? -30.649 -8.230 29.702 1.00 88.31 97 GLU A CA 1
ATOM 749 C C . GLU A 1 97 ? -30.110 -9.327 30.625 1.00 88.31 97 GLU A C 1
ATOM 751 O O . GLU A 1 97 ? -30.617 -9.508 31.727 1.00 88.31 97 GLU A O 1
ATOM 756 N N . PHE A 1 98 ? -29.048 -10.029 30.228 1.00 87.44 98 PHE A N 1
ATOM 757 C CA . PHE A 1 98 ? -28.446 -11.072 31.058 1.00 87.44 98 PHE A CA 1
ATOM 758 C C . PHE A 1 98 ? -27.902 -10.525 32.388 1.00 87.44 98 PHE A C 1
ATOM 760 O O . PHE A 1 98 ? -28.145 -11.108 33.443 1.00 87.44 98 PHE A O 1
ATOM 767 N N . VAL A 1 99 ? -27.212 -9.381 32.354 1.00 88.88 99 VAL A N 1
ATOM 768 C CA . VAL A 1 99 ? -26.658 -8.728 33.552 1.00 88.88 99 VAL A CA 1
ATOM 769 C C . VAL A 1 99 ? -27.763 -8.216 34.478 1.00 88.88 99 VAL A C 1
ATOM 771 O O . VAL A 1 99 ? -27.657 -8.354 35.692 1.00 88.88 99 VAL A O 1
ATOM 774 N N . THR A 1 100 ? -28.838 -7.655 33.923 1.00 85.25 100 THR A N 1
ATOM 775 C CA . THR A 1 100 ? -29.950 -7.088 34.708 1.00 85.25 100 THR A CA 1
ATOM 776 C C . THR A 1 100 ? -30.910 -8.135 35.270 1.00 85.25 100 THR A C 1
ATOM 778 O O . THR A 1 100 ? -31.547 -7.874 36.282 1.00 85.25 100 THR A O 1
ATOM 781 N N . ARG A 1 101 ? -31.010 -9.322 34.656 1.00 73.38 101 ARG A N 1
ATOM 782 C CA . ARG A 1 101 ? -31.836 -10.443 35.149 1.00 73.38 101 ARG A CA 1
ATOM 783 C C . ARG A 1 101 ? -31.109 -11.351 36.146 1.00 73.38 101 ARG A C 1
ATOM 785 O O . ARG A 1 101 ? -31.755 -12.175 36.785 1.00 73.38 101 ARG A O 1
ATOM 792 N N . GLY A 1 102 ? -29.780 -11.250 36.215 1.00 61.28 102 GLY A N 1
ATOM 793 C CA . GLY A 1 102 ? -28.921 -12.003 37.135 1.00 61.28 102 GLY A CA 1
ATOM 794 C C . GLY A 1 102 ? -28.595 -11.284 38.452 1.00 61.28 102 GLY A C 1
ATOM 795 O O . GLY A 1 102 ? -27.897 -11.871 39.279 1.00 61.28 102 GLY A O 1
ATOM 796 N N . ALA A 1 103 ? -29.072 -10.048 38.633 1.00 52.22 103 ALA A N 1
ATOM 797 C CA . ALA A 1 103 ? -29.001 -9.257 39.866 1.00 52.22 103 ALA A CA 1
ATOM 798 C C . ALA A 1 103 ? -30.364 -9.242 40.572 1.00 52.22 103 ALA A C 1
ATOM 800 O O . ALA A 1 103 ? -30.367 -9.223 41.823 1.00 52.22 103 ALA A O 1
#

pLDDT: mean 84.63, std 11.87, range [50.19, 97.81]